Protein AF-A0A429E9Y4-F1 (afdb_monomer)

Foldseek 3Di:
DPPCLQPKDFAADLQPRDRQKIARVNVQKIARPPPGDMDHPVSVVVVNVDDDPPPPD

Nearest PDB structures (foldseek):
  1d0q-assembly1_B  TM=8.941E-01  e=3.226E-03  Geobacillus stearothermophilus
  2au3-assembly1_A  TM=8.917E-01  e=1.886E-01  Aquifex aeolicus
  6kcz-assembly1_A  TM=5.368E-01  e=1.768E+00  Homo sapiens

pLDDT: mean 81.68, std 16.87, range [43.0, 95.44]

Structure (mmCIF, N/CA/C/O backbone):
data_AF-A0A429E9Y4-F1
#
_entry.id   AF-A0A429E9Y4-F1
#
loop_
_atom_site.group_PDB
_atom_site.id
_atom_site.type_symbol
_atom_site.label_atom_id
_atom_site.label_alt_id
_atom_site.label_comp_id
_atom_site.label_asym_id
_atom_site.label_entity_id
_atom_site.label_seq_id
_atom_site.pdbx_PDB_ins_code
_atom_site.Cartn_x
_atom_site.Cartn_y
_atom_site.Cartn_z
_atom_site.occupancy
_atom_site.B_iso_or_equiv
_atom_site.auth_seq_id
_atom_site.auth_comp_id
_atom_site.auth_asym_id
_atom_site.auth_atom_id
_atom_site.pdbx_PDB_model_num
ATOM 1 N N . MET A 1 1 ? 7.537 -13.253 -18.190 1.00 43.00 1 MET A N 1
ATOM 2 C CA . MET A 1 1 ? 7.032 -12.016 -17.556 1.00 43.00 1 MET A CA 1
ATOM 3 C C . MET A 1 1 ? 5.622 -12.295 -17.071 1.00 43.00 1 MET A C 1
ATOM 5 O O . MET A 1 1 ? 4.798 -12.703 -17.879 1.00 43.00 1 MET A O 1
ATOM 9 N N . SER A 1 2 ? 5.370 -12.206 -15.764 1.00 48.78 2 SER A N 1
ATOM 10 C CA . SER A 1 2 ? 4.065 -12.531 -15.176 1.00 48.78 2 SER A CA 1
ATOM 11 C C . SER A 1 2 ? 2.974 -11.634 -15.767 1.00 48.78 2 SER A C 1
ATOM 13 O O . SER A 1 2 ? 3.167 -10.426 -15.880 1.00 48.78 2 SER A O 1
ATOM 15 N N . SER A 1 3 ? 1.830 -12.223 -16.126 1.00 54.81 3 SER A N 1
ATOM 16 C CA . SER A 1 3 ? 0.694 -11.609 -16.847 1.00 54.81 3 SER A CA 1
ATOM 17 C C . SER A 1 3 ? 0.044 -10.384 -16.167 1.00 54.81 3 SER A C 1
ATOM 19 O O . SER A 1 3 ? -0.954 -9.861 -16.653 1.00 54.81 3 SER A O 1
ATOM 21 N N . LEU A 1 4 ? 0.588 -9.920 -15.043 1.00 57.50 4 LEU A N 1
ATOM 22 C CA . LEU A 1 4 ? 0.114 -8.769 -14.273 1.00 57.50 4 LEU A CA 1
ATOM 23 C C . LEU A 1 4 ? 0.854 -7.468 -14.621 1.00 57.50 4 LEU A C 1
ATOM 25 O O . LEU A 1 4 ? 0.556 -6.433 -14.037 1.00 57.50 4 LEU A O 1
ATOM 29 N N . GLY A 1 5 ? 1.811 -7.509 -15.557 1.00 52.00 5 GLY A N 1
ATOM 30 C CA . GLY A 1 5 ? 2.736 -6.409 -15.865 1.00 52.00 5 GLY A CA 1
ATOM 31 C C . GLY A 1 5 ? 2.107 -5.082 -16.306 1.00 52.00 5 GLY A C 1
ATOM 32 O O . GLY A 1 5 ? 2.819 -4.096 -16.324 1.00 52.00 5 GLY A O 1
ATOM 33 N N . ASN A 1 6 ? 0.802 -5.040 -16.603 1.00 59.12 6 AS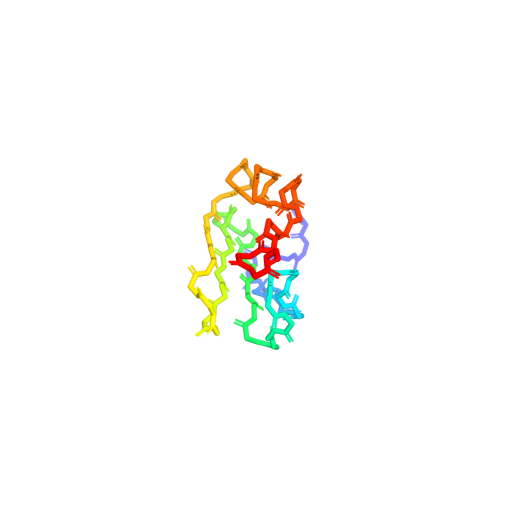N A N 1
ATOM 34 C CA . ASN A 1 6 ? 0.053 -3.804 -16.888 1.00 59.12 6 ASN A CA 1
ATOM 35 C C . ASN A 1 6 ? -1.235 -3.662 -16.052 1.00 59.12 6 ASN A C 1
ATOM 37 O O . ASN A 1 6 ? -1.947 -2.664 -16.164 1.00 59.12 6 ASN A O 1
ATOM 41 N N . THR A 1 7 ? -1.572 -4.655 -15.224 1.00 75.38 7 THR A N 1
ATOM 42 C CA . THR A 1 7 ? -2.851 -4.684 -14.507 1.00 75.38 7 THR A CA 1
ATOM 43 C C . THR A 1 7 ? -2.626 -4.261 -13.066 1.00 75.38 7 THR A C 1
ATOM 45 O O . THR A 1 7 ? -1.974 -4.952 -12.284 1.00 75.38 7 THR A O 1
ATOM 48 N N . GLN A 1 8 ? -3.190 -3.111 -12.704 1.00 83.44 8 GLN A N 1
ATOM 49 C CA . GLN A 1 8 ? -3.269 -2.681 -11.315 1.00 83.44 8 GLN A CA 1
ATOM 50 C C . GLN A 1 8 ? -4.111 -3.691 -10.523 1.00 83.44 8 GLN A C 1
ATOM 52 O O . GLN A 1 8 ? -5.266 -3.940 -10.864 1.00 83.44 8 GLN A O 1
ATOM 57 N N . LEU A 1 9 ? -3.542 -4.261 -9.461 1.00 90.88 9 LEU A N 1
ATOM 58 C CA . LEU A 1 9 ? -4.290 -5.106 -8.533 1.00 90.88 9 LEU A CA 1
ATOM 59 C C . LEU A 1 9 ? -5.060 -4.212 -7.555 1.00 90.88 9 LEU A C 1
ATOM 61 O O . LEU A 1 9 ? -4.561 -3.158 -7.147 1.00 90.88 9 LEU A O 1
ATOM 65 N N . GLN A 1 10 ? -6.253 -4.644 -7.159 1.00 91.75 10 GLN A N 1
ATOM 66 C CA . GLN A 1 10 ? -7.102 -3.964 -6.180 1.00 91.75 10 GLN A CA 1
ATOM 67 C C . GLN A 1 10 ? -7.505 -4.934 -5.066 1.00 91.75 10 GLN A C 1
ATOM 69 O O . GLN A 1 10 ? -7.689 -6.123 -5.318 1.00 91.75 10 GLN A O 1
ATOM 74 N N . GLY A 1 11 ? -7.673 -4.414 -3.849 1.00 92.06 11 GLY A N 1
ATOM 75 C CA . GLY A 1 11 ? -8.211 -5.173 -2.724 1.00 92.06 11 GLY A CA 1
ATOM 76 C C . GLY A 1 11 ? -8.546 -4.296 -1.520 1.00 92.06 11 GLY A C 1
ATOM 77 O O . GLY A 1 11 ? -8.564 -3.065 -1.610 1.00 92.06 11 GLY A O 1
ATOM 78 N N . ASP A 1 12 ? -8.802 -4.946 -0.389 1.00 95.19 12 ASP A N 1
ATOM 79 C CA . ASP A 1 12 ? -8.953 -4.287 0.904 1.00 95.19 12 ASP A CA 1
ATOM 80 C C . ASP A 1 12 ? -7.588 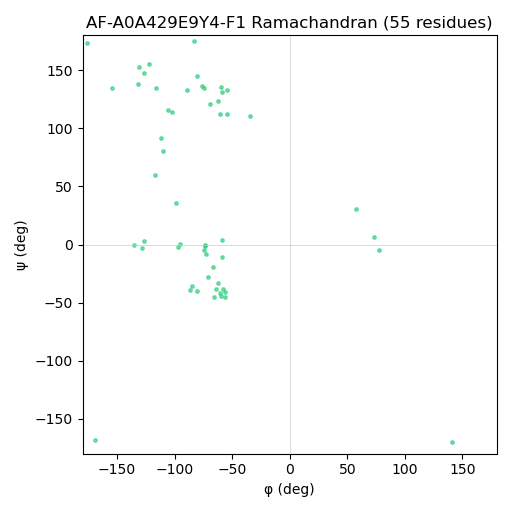-3.866 1.467 1.00 95.19 12 ASP A C 1
ATOM 82 O O . ASP A 1 12 ? -6.604 -4.605 1.423 1.00 95.19 12 ASP A O 1
ATOM 86 N N . CYS A 1 13 ? -7.525 -2.652 2.010 1.00 92.94 13 CYS A N 1
ATOM 87 C CA . CYS A 1 13 ? -6.340 -2.127 2.667 1.00 92.94 13 CYS A CA 1
ATOM 88 C C . CYS A 1 13 ? -6.098 -2.882 3.980 1.00 92.94 13 CYS A C 1
ATOM 90 O O . CYS A 1 13 ? -6.939 -2.779 4.878 1.00 92.94 13 CYS A O 1
ATOM 92 N N . PRO A 1 14 ? -4.944 -3.540 4.175 1.00 90.94 14 PRO A N 1
ATOM 93 C CA . PRO A 1 14 ? -4.657 -4.248 5.424 1.00 90.94 14 PRO A CA 1
ATOM 94 C C . PRO A 1 14 ? -4.507 -3.291 6.613 1.00 90.94 14 PRO A C 1
ATOM 96 O O . PRO A 1 14 ? -4.642 -3.700 7.761 1.00 90.94 14 PRO A O 1
ATOM 99 N N . PHE A 1 15 ? -4.260 -2.004 6.346 1.00 89.94 15 PHE A N 1
ATOM 100 C CA . PHE A 1 15 ? -4.080 -1.002 7.385 1.00 89.94 15 PHE A CA 1
ATOM 101 C C . PHE A 1 15 ? -5.390 -0.426 7.886 1.00 89.94 15 PHE A C 1
ATOM 103 O O . PHE A 1 15 ? -5.452 -0.116 9.059 1.00 89.94 15 PHE A O 1
ATOM 110 N N . CYS A 1 16 ? -6.414 -0.242 7.046 1.00 90.38 16 CYS A N 1
ATOM 111 C CA . CYS A 1 16 ? -7.649 0.456 7.436 1.00 90.38 16 CYS A CA 1
ATOM 112 C C . CYS A 1 16 ? -8.956 -0.213 6.993 1.00 90.38 16 CYS A C 1
ATOM 114 O O . CYS A 1 16 ? -10.020 0.323 7.285 1.00 90.38 16 CYS A O 1
ATOM 116 N N . GLY A 1 17 ? -8.893 -1.350 6.294 1.00 92.19 17 GLY A N 1
ATOM 117 C CA . GLY A 1 17 ? -10.061 -2.065 5.765 1.00 92.19 17 GLY A CA 1
ATOM 118 C C . GLY A 1 17 ? -10.722 -1.399 4.553 1.00 92.19 17 GLY A C 1
ATOM 119 O O . GLY A 1 17 ? -11.781 -1.829 4.111 1.00 92.19 17 GLY A O 1
ATOM 120 N N . SER A 1 18 ? -10.138 -0.330 4.009 1.00 93.06 18 SER A 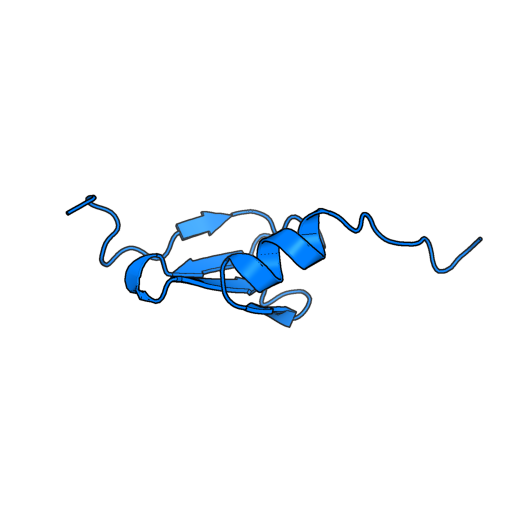N 1
ATOM 121 C CA . SER A 1 18 ? -10.709 0.382 2.865 1.00 93.06 18 SER A CA 1
ATOM 122 C C . SER A 1 18 ? -10.531 -0.383 1.548 1.00 93.06 18 SER A C 1
ATOM 124 O O . SER A 1 18 ? -9.419 -0.787 1.220 1.00 93.06 18 SER A O 1
ATOM 126 N N . ARG A 1 19 ? -11.589 -0.477 0.731 1.00 95.00 19 ARG A N 1
ATOM 127 C CA . ARG A 1 19 ? -11.603 -1.143 -0.596 1.00 95.00 19 ARG A CA 1
ATOM 128 C C . ARG A 1 19 ? -10.892 -0.379 -1.720 1.00 95.00 19 ARG A C 1
ATOM 130 O O . ARG A 1 19 ? -10.862 -0.815 -2.872 1.00 95.00 19 ARG A O 1
ATOM 137 N N . VAL A 1 20 ? -10.343 0.795 -1.415 1.00 94.12 20 VAL A N 1
ATOM 138 C CA . VAL A 1 20 ? -9.592 1.622 -2.371 1.00 94.12 20 VAL A CA 1
ATOM 139 C C . VAL A 1 20 ? -8.076 1.446 -2.216 1.00 94.12 20 VAL A C 1
ATOM 141 O O . VAL A 1 20 ? -7.316 2.399 -2.380 1.00 94.12 20 VAL A O 1
ATOM 144 N N . PHE A 1 21 ? -7.614 0.234 -1.892 1.00 95.38 21 PHE A N 1
ATOM 145 C CA . PHE A 1 21 ? -6.195 -0.123 -1.936 1.00 95.38 21 PHE A CA 1
ATOM 146 C C . PHE A 1 21 ? -5.809 -0.653 -3.314 1.00 95.38 21 PHE A C 1
ATOM 148 O O . PHE A 1 21 ? -6.510 -1.483 -3.896 1.00 95.38 21 PHE A O 1
ATOM 155 N N . ARG A 1 22 ? -4.691 -0.154 -3.845 1.00 94.50 22 ARG A N 1
ATOM 156 C CA . ARG A 1 22 ? -4.191 -0.520 -5.167 1.00 94.50 22 ARG A CA 1
ATOM 157 C C . ARG A 1 22 ? -2.709 -0.869 -5.118 1.00 94.50 22 ARG A C 1
ATOM 159 O O . ARG A 1 22 ? -1.922 -0.151 -4.504 1.00 94.50 22 ARG A O 1
ATOM 166 N N . VAL A 1 23 ? -2.326 -1.918 -5.835 1.00 93.81 23 VAL A N 1
ATOM 167 C CA . VAL A 1 23 ? -0.931 -2.322 -6.050 1.00 93.81 23 VAL A CA 1
ATOM 168 C C . VAL A 1 23 ? -0.622 -2.198 -7.532 1.00 93.81 23 VAL A C 1
ATOM 170 O O . VAL A 1 23 ? -1.416 -2.599 -8.381 1.00 93.81 23 VAL A O 1
ATOM 173 N N . ARG A 1 24 ? 0.532 -1.622 -7.851 1.00 92.06 24 ARG A N 1
ATOM 174 C CA . ARG A 1 24 ? 1.049 -1.481 -9.207 1.00 92.06 24 ARG A CA 1
ATOM 175 C C . ARG A 1 24 ? 2.290 -2.372 -9.347 1.00 92.06 24 ARG A C 1
ATOM 177 O O . ARG A 1 24 ? 3.383 -1.903 -9.027 1.00 92.06 24 ARG A O 1
ATOM 184 N N . PRO A 1 25 ? 2.141 -3.638 -9.788 1.00 89.56 25 PRO A N 1
ATOM 185 C CA . PRO A 1 25 ? 3.254 -4.587 -9.860 1.00 89.56 25 PRO A CA 1
ATOM 186 C C . PRO A 1 25 ? 4.407 -4.089 -10.733 1.00 89.56 25 PRO A C 1
ATOM 188 O O . PRO A 1 25 ? 5.561 -4.252 -10.358 1.00 89.56 25 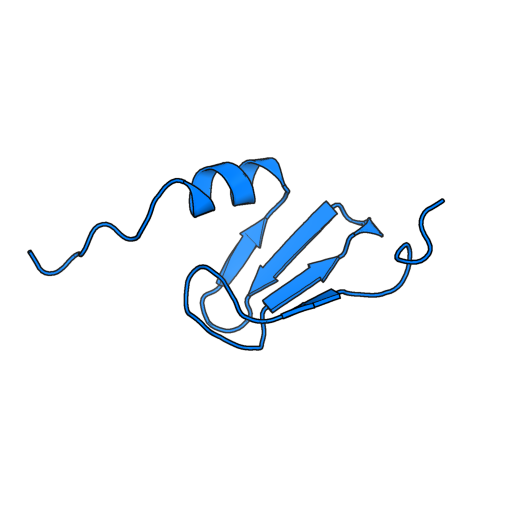PRO A O 1
ATOM 191 N N . GLU A 1 26 ? 4.085 -3.418 -11.841 1.00 88.62 26 GLU A N 1
ATOM 192 C CA . GLU A 1 26 ? 5.058 -2.819 -12.764 1.00 88.62 26 GLU A CA 1
ATOM 193 C C . GLU A 1 26 ? 6.012 -1.837 -12.069 1.00 88.62 26 GLU A C 1
ATOM 195 O O . GLU A 1 26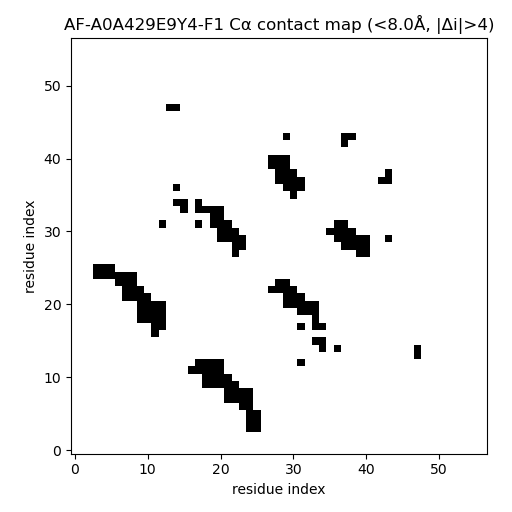 ? 7.214 -1.850 -12.313 1.00 88.62 26 GLU A O 1
ATOM 200 N N . TYR A 1 27 ? 5.487 -1.020 -11.152 1.00 89.56 27 TYR A N 1
ATOM 201 C CA . TYR A 1 27 ? 6.266 -0.019 -10.422 1.00 89.56 27 TYR A CA 1
ATOM 202 C C . TYR A 1 27 ? 6.725 -0.509 -9.044 1.00 89.56 27 TYR A C 1
ATOM 204 O O . TYR A 1 27 ? 7.360 0.248 -8.315 1.00 89.56 27 TYR A O 1
ATOM 212 N N . GLY A 1 28 ? 6.351 -1.726 -8.634 1.00 91.31 28 GLY A N 1
ATOM 213 C CA . GLY A 1 28 ? 6.634 -2.248 -7.295 1.00 91.31 28 GLY A CA 1
ATOM 214 C C . GLY A 1 28 ? 6.072 -1.382 -6.159 1.00 91.31 28 GLY A C 1
ATOM 215 O O . GLY A 1 28 ? 6.674 -1.319 -5.088 1.00 91.31 28 GLY A O 1
ATOM 216 N N . THR A 1 29 ? 4.952 -0.685 -6.388 1.00 93.56 29 THR A N 1
ATOM 217 C CA . THR A 1 29 ? 4.365 0.266 -5.426 1.00 93.56 29 THR A CA 1
ATOM 218 C C . THR A 1 29 ? 2.936 -0.086 -5.040 1.00 93.56 29 THR A C 1
ATOM 220 O O . THR A 1 29 ? 2.195 -0.724 -5.789 1.00 93.56 29 THR A O 1
ATOM 223 N N . SER A 1 30 ? 2.528 0.377 -3.861 1.00 94.56 30 SER A N 1
ATOM 224 C CA . SER A 1 30 ? 1.163 0.288 -3.354 1.00 94.56 30 SER A CA 1
ATOM 225 C C . SER A 1 30 ? 0.670 1.639 -2.838 1.00 94.56 30 SER A C 1
ATOM 227 O O . SER A 1 30 ? 1.471 2.486 -2.435 1.00 94.56 30 SER A O 1
ATOM 229 N N . HIS A 1 31 ? -0.645 1.852 -2.871 1.00 94.69 31 HIS A N 1
ATOM 230 C CA . HIS A 1 31 ? -1.282 3.037 -2.306 1.00 94.69 31 HIS A CA 1
ATOM 231 C C . HIS A 1 31 ? -2.738 2.758 -1.905 1.00 94.69 31 HIS A C 1
ATOM 233 O O . HIS A 1 31 ? -3.507 2.177 -2.673 1.00 94.69 31 HIS A O 1
ATOM 239 N N . CYS A 1 32 ? -3.133 3.205 -0.715 1.00 95.44 32 CYS A N 1
ATOM 240 C CA . CYS A 1 32 ? -4.506 3.226 -0.231 1.00 95.44 32 CYS A CA 1
ATOM 241 C C . CYS A 1 32 ? -5.047 4.655 -0.260 1.00 95.44 32 CYS A C 1
ATOM 243 O O . CYS A 1 32 ? -4.630 5.494 0.536 1.00 95.44 32 CYS A O 1
ATOM 245 N N . PHE A 1 33 ? -6.063 4.903 -1.084 1.00 93.56 33 PHE A N 1
ATOM 246 C CA . PHE A 1 33 ? -6.714 6.216 -1.155 1.00 93.56 33 PHE A CA 1
ATOM 247 C C . PHE A 1 33 ? -7.600 6.533 0.065 1.00 93.56 33 PHE A C 1
ATOM 249 O O . PHE A 1 33 ? -8.086 7.650 0.189 1.00 93.56 33 PHE A O 1
ATOM 256 N N . GLY A 1 34 ? -7.832 5.561 0.956 1.00 93.38 34 GLY A N 1
ATOM 257 C CA . GLY A 1 34 ? -8.650 5.742 2.157 1.00 93.38 34 GLY A CA 1
ATOM 258 C C . GLY A 1 34 ? -7.872 6.275 3.361 1.00 93.38 34 GLY A C 1
ATOM 259 O O . GLY A 1 34 ? -8.392 7.098 4.102 1.00 93.38 34 GLY A O 1
ATOM 260 N N . CYS A 1 35 ? -6.635 5.810 3.572 1.00 92.81 35 CYS A N 1
ATOM 261 C CA . CYS A 1 35 ? -5.809 6.213 4.721 1.00 92.81 35 CYS A CA 1
ATOM 262 C C . CYS A 1 35 ? -4.419 6.745 4.344 1.00 92.81 35 CYS A C 1
ATOM 264 O O . CYS A 1 35 ? -3.616 7.008 5.231 1.00 92.81 35 CYS A O 1
ATOM 266 N N . GLY A 1 36 ? -4.100 6.849 3.051 1.00 92.50 36 GLY A N 1
ATOM 267 C CA . GLY A 1 36 ? -2.816 7.357 2.559 1.00 92.50 36 GLY A CA 1
ATOM 268 C C . GLY A 1 36 ? -1.642 6.378 2.652 1.00 92.50 36 GLY A C 1
ATOM 269 O O . GLY A 1 36 ? -0.565 6.693 2.153 1.00 92.50 36 GLY A O 1
ATOM 270 N N . ALA A 1 37 ? -1.831 5.190 3.240 1.00 91.81 37 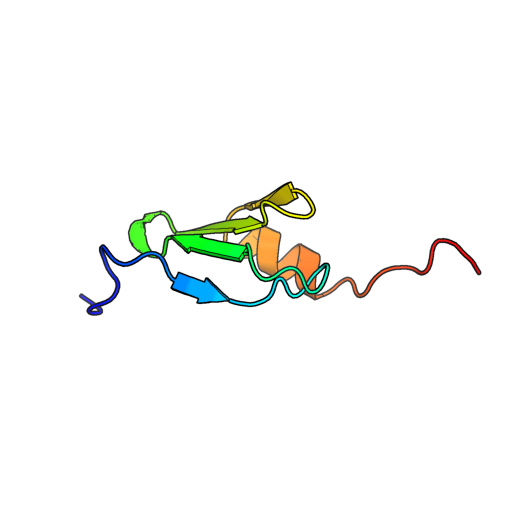ALA A N 1
ATOM 271 C C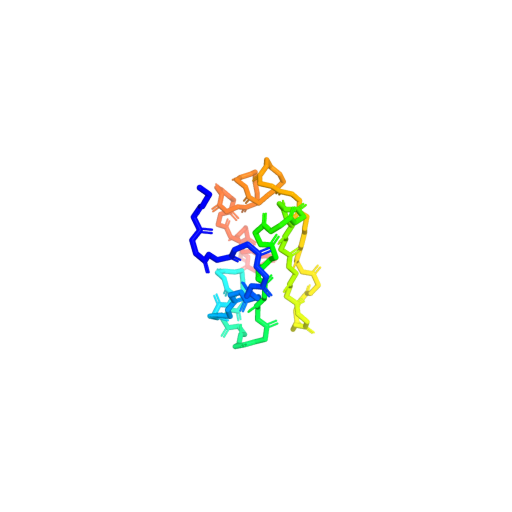A . ALA A 1 37 ? -0.778 4.180 3.336 1.00 91.81 37 ALA A CA 1
ATOM 272 C C . ALA A 1 37 ? -0.281 3.787 1.939 1.00 91.81 37 ALA A C 1
ATOM 274 O O . ALA A 1 37 ? -1.077 3.486 1.050 1.00 91.81 37 ALA A O 1
ATOM 275 N N . GLY A 1 38 ? 1.030 3.776 1.734 1.00 93.06 38 GLY A N 1
ATOM 276 C CA . GLY A 1 38 ? 1.623 3.459 0.444 1.00 93.06 38 GLY A CA 1
ATOM 277 C C . GLY A 1 38 ? 3.141 3.433 0.498 1.00 93.06 38 GLY A C 1
ATOM 278 O O . GLY A 1 38 ? 3.745 3.756 1.519 1.00 93.06 38 GLY A O 1
ATOM 279 N N . GLY A 1 39 ? 3.750 3.016 -0.606 1.00 93.75 39 GLY A N 1
ATOM 280 C CA . GLY A 1 39 ? 5.196 2.859 -0.720 1.00 93.75 39 GLY A CA 1
ATOM 281 C C . GLY A 1 39 ? 5.589 1.619 -1.514 1.00 93.75 39 GLY A C 1
ATOM 282 O O . GLY A 1 39 ? 4.752 0.978 -2.158 1.00 93.75 39 GLY A O 1
ATOM 283 N N . ASN A 1 40 ? 6.880 1.304 -1.476 1.00 94.75 40 ASN A N 1
ATOM 284 C CA . ASN A 1 40 ? 7.451 0.104 -2.084 1.00 94.75 40 ASN A CA 1
ATOM 285 C C . ASN A 1 40 ? 7.310 -1.127 -1.164 1.00 94.75 40 ASN A C 1
ATOM 287 O O . ASN A 1 40 ? 6.842 -1.017 -0.029 1.00 94.75 40 ASN A O 1
ATOM 291 N N . ALA A 1 41 ? 7.710 -2.305 -1.652 1.00 91.44 41 ALA A N 1
ATOM 292 C CA . ALA A 1 41 ? 7.592 -3.555 -0.895 1.00 91.44 41 ALA A CA 1
ATOM 293 C C . ALA A 1 41 ? 8.282 -3.526 0.493 1.00 91.44 41 ALA A C 1
ATOM 295 O O . ALA A 1 41 ? 7.615 -3.889 1.460 1.00 91.44 41 ALA A O 1
ATOM 296 N N . PRO A 1 42 ? 9.526 -3.020 0.657 1.00 92.50 42 PRO A N 1
ATOM 297 C CA . PRO A 1 42 ? 10.145 -2.894 1.982 1.00 92.50 42 PRO A CA 1
ATOM 298 C C . PRO A 1 42 ? 9.371 -1.991 2.951 1.00 92.50 42 PRO A C 1
ATOM 300 O O . PRO A 1 42 ? 9.203 -2.328 4.120 1.00 92.50 42 PRO A O 1
ATOM 303 N N . MET A 1 43 ? 8.859 -0.849 2.476 1.00 90.88 43 MET A N 1
ATOM 304 C CA . MET A 1 43 ? 8.029 0.035 3.304 1.00 90.88 43 MET A CA 1
ATOM 305 C C . MET A 1 43 ? 6.725 -0.644 3.716 1.00 90.88 43 MET A C 1
ATOM 307 O O . MET A 1 43 ? 6.254 -0.444 4.833 1.00 90.88 43 MET A O 1
ATOM 311 N N . PHE A 1 44 ? 6.122 -1.418 2.816 1.00 90.25 44 PHE A N 1
ATOM 312 C CA . PHE A 1 44 ? 4.910 -2.170 3.109 1.00 90.25 44 PHE A CA 1
ATOM 313 C C . PHE A 1 44 ? 5.169 -3.267 4.154 1.00 90.25 44 PHE A C 1
ATOM 315 O O . PHE A 1 44 ? 4.407 -3.373 5.111 1.00 90.25 44 PHE A O 1
ATOM 322 N N . GLU A 1 45 ? 6.262 -4.026 4.024 1.00 89.62 45 GLU A N 1
ATOM 323 C CA . GLU A 1 45 ? 6.682 -5.047 4.997 1.00 89.62 45 GLU A CA 1
ATOM 324 C C . GLU A 1 45 ? 6.938 -4.441 6.386 1.00 89.62 45 GLU A C 1
ATOM 326 O O . GLU A 1 45 ? 6.430 -4.937 7.393 1.00 89.62 45 GLU A O 1
ATOM 331 N N . ALA A 1 46 ? 7.634 -3.303 6.442 1.00 88.12 46 ALA A N 1
ATOM 332 C CA . ALA A 1 46 ? 7.873 -2.589 7.692 1.00 88.12 46 ALA A CA 1
ATOM 333 C C . ALA A 1 46 ? 6.574 -2.093 8.358 1.00 88.12 46 ALA A C 1
ATOM 335 O O . ALA A 1 46 ? 6.494 -2.053 9.585 1.00 88.12 46 ALA A O 1
ATOM 336 N N . GLN A 1 47 ? 5.559 -1.721 7.568 1.00 84.25 47 GLN A N 1
ATOM 337 C CA . GLN A 1 47 ? 4.266 -1.244 8.070 1.00 84.25 47 GLN A CA 1
ATOM 338 C C . GLN A 1 47 ? 3.340 -2.389 8.498 1.00 84.25 47 GLN A C 1
ATOM 340 O O . GLN A 1 47 ? 2.660 -2.268 9.513 1.00 84.25 47 GLN A O 1
ATOM 345 N N . ILE A 1 48 ? 3.292 -3.502 7.756 1.00 82.88 48 ILE A N 1
ATOM 346 C CA . ILE A 1 48 ? 2.360 -4.607 8.045 1.00 82.88 48 ILE A CA 1
ATOM 347 C C . ILE A 1 48 ? 2.750 -5.383 9.310 1.00 82.88 48 ILE A C 1
ATOM 349 O O . ILE A 1 48 ? 1.882 -5.904 10.004 1.00 82.88 48 ILE A O 1
ATOM 353 N N . GLY A 1 49 ? 4.045 -5.402 9.646 1.00 71.00 49 GLY A N 1
ATOM 354 C CA . GLY A 1 49 ? 4.566 -5.981 10.886 1.00 71.00 49 GLY A CA 1
ATOM 355 C C . GLY A 1 49 ? 4.306 -5.139 12.139 1.00 71.00 49 GLY A C 1
ATOM 356 O O . GLY A 1 49 ? 4.625 -5.584 13.240 1.00 71.00 49 GLY A O 1
ATOM 357 N N . ARG A 1 50 ? 3.727 -3.939 11.999 1.00 65.88 50 ARG A N 1
ATOM 358 C CA . ARG A 1 50 ? 3.309 -3.088 13.119 1.00 65.88 50 ARG A CA 1
ATOM 359 C C . ARG A 1 50 ? 1.784 -3.049 13.186 1.00 65.88 50 ARG A C 1
ATOM 361 O O . ARG A 1 50 ? 1.175 -2.101 12.683 1.00 65.88 50 ARG A O 1
ATOM 368 N N . PRO A 1 51 ? 1.136 -4.079 13.769 1.00 55.09 51 PRO A N 1
ATOM 369 C CA . PRO A 1 51 ? -0.277 -3.979 14.093 1.00 55.09 51 PRO A CA 1
ATOM 370 C C . PRO A 1 51 ? -0.461 -2.731 14.948 1.00 55.09 51 PRO A C 1
ATOM 372 O O . PRO A 1 51 ? 0.334 -2.478 15.850 1.00 55.09 51 PRO A O 1
ATOM 375 N N . ARG A 1 52 ? -1.469 -1.935 14.587 1.00 58.72 52 ARG A N 1
ATOM 376 C CA . ARG A 1 52 ? -1.816 -0.661 15.216 1.00 58.72 52 ARG A CA 1
ATOM 377 C C . ARG A 1 52 ? -1.543 -0.700 16.715 1.00 58.72 52 ARG A C 1
ATOM 379 O O . ARG A 1 52 ? -2.252 -1.3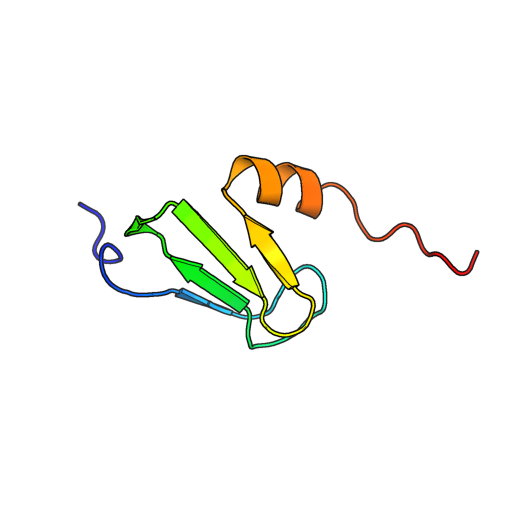78 17.455 1.00 58.72 52 ARG A O 1
ATOM 386 N N . GLU A 1 53 ? -0.533 0.044 17.143 1.00 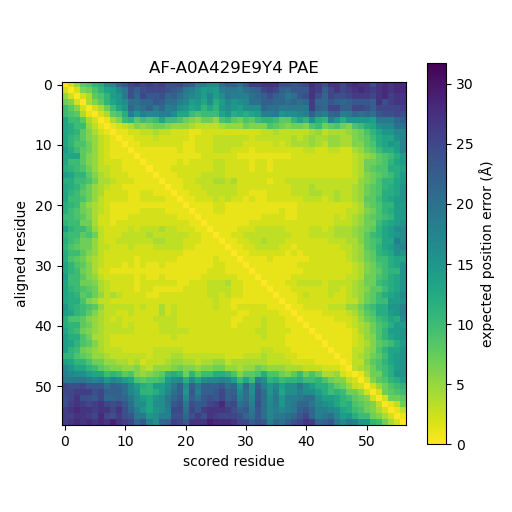55.97 53 GLU A N 1
ATOM 387 C CA . GLU A 1 53 ? -0.435 0.487 18.525 1.00 55.97 53 GLU A CA 1
ATOM 388 C C . GLU A 1 53 ? -1.760 1.203 18.784 1.00 55.97 53 GLU A C 1
ATOM 390 O O . GLU A 1 53 ? -2.076 2.173 18.096 1.00 55.97 53 GLU A O 1
ATOM 395 N N . ASN A 1 54 ? -2.605 0.641 19.648 1.00 48.56 54 ASN A N 1
ATOM 396 C CA . ASN A 1 54 ? -3.859 1.267 20.028 1.00 48.56 54 ASN A CA 1
ATOM 397 C C . ASN A 1 54 ? -3.513 2.623 20.671 1.00 48.56 54 ASN A C 1
ATOM 399 O O . ASN A 1 54 ? -2.923 2.618 21.750 1.00 48.56 54 ASN A O 1
ATOM 403 N N . PRO A 1 55 ? -3.850 3.776 20.060 1.00 53.97 55 PRO A N 1
ATOM 404 C CA . PRO A 1 55 ? -3.577 5.070 20.679 1.00 53.97 55 PRO A CA 1
ATOM 405 C C . PRO A 1 55 ? -4.534 5.369 21.850 1.00 53.97 55 PRO A C 1
ATOM 407 O O . PRO A 1 55 ? -4.402 6.408 22.489 1.00 53.97 55 PRO A O 1
ATOM 410 N N . TYR A 1 56 ? -5.484 4.471 22.134 1.00 49.00 56 TYR A N 1
ATOM 411 C CA . TYR A 1 56 ? -6.440 4.531 23.240 1.00 49.00 56 TYR A CA 1
ATOM 412 C C . TYR A 1 56 ? -6.235 3.355 24.203 1.00 49.00 56 TYR A C 1
ATOM 414 O O . TYR A 1 56 ? -7.118 2.504 24.344 1.00 49.00 56 TYR A O 1
ATOM 422 N N . GLY A 1 57 ? -5.039 3.260 24.792 1.00 46.75 57 GLY A N 1
ATOM 423 C CA . GLY A 1 57 ? -4.834 2.442 25.993 1.00 46.75 57 GLY A CA 1
ATOM 424 C C . GLY A 1 57 ? -5.825 2.798 27.096 1.00 46.75 57 GLY A C 1
ATOM 425 O O . GLY A 1 57 ? -6.190 3.992 27.190 1.00 46.75 57 GLY A O 1
#

Sequence (57 aa):
MSSLGNTQLQGDCPFCGSRVFRVRPEYGTSHCFGCGAGGNAPMFEAQIGRPRENPYG

Radius of gyration: 12.64 Å; Cα contacts (8 Å, |Δi|>4): 83; chains: 1; bounding box: 22×20×44 Å

Mean predicted aligned error: 7.68 Å

Solvent-accessible surface area (backbone atoms only — not comparable to full-atom values): 3538 Å² total; per-residue (Å²): 129,71,94,45,62,85,50,68,46,75,42,65,26,93,87,76,67,34,71,53,16,38,35,34,66,70,76,48,34,36,40,21,80,73,80,68,54,60,43,41,63,70,56,47,54,65,49,69,76,51,71,77,77,69,92,77,120

Secondary structure (DSSP, 8-state):
--TTTT--EEE--TTT--S-EEEEGGGTEEEETTT--EEEHHHHHHHHTS----S--